Protein AF-A0A354F046-F1 (afdb_monomer_lite)

Foldseek 3Di:
DDDDPVNLVVVLVVCVVVLHWDWDADPQQATQDTHPSVCVLQVDDPVSHRPHPQVVCVVSVHDDQADPVRDGDPDDDPPDPVNVVSVVVSVVVSD

Radius of gyration: 13.71 Å; chains: 1; bounding box: 24×28×38 Å

Structure (mmCIF, N/CA/C/O backbone):
data_AF-A0A354F046-F1
#
_entry.id   AF-A0A354F046-F1
#
loop_
_atom_site.group_PDB
_atom_site.id
_atom_site.type_symbol
_atom_site.label_atom_id
_atom_site.label_alt_id
_atom_site.label_comp_id
_atom_site.label_asym_id
_atom_site.label_entity_id
_atom_site.label_seq_id
_atom_site.pdbx_PDB_ins_code
_atom_site.Cartn_x
_atom_site.Cartn_y
_atom_site.Cartn_z
_atom_site.occupancy
_atom_site.B_iso_or_equiv
_atom_site.auth_seq_id
_atom_site.auth_comp_id
_atom_site.auth_asym_id
_atom_site.auth_atom_id
_atom_site.pdbx_PDB_model_num
ATOM 1 N N . MET A 1 1 ? 5.657 3.803 -18.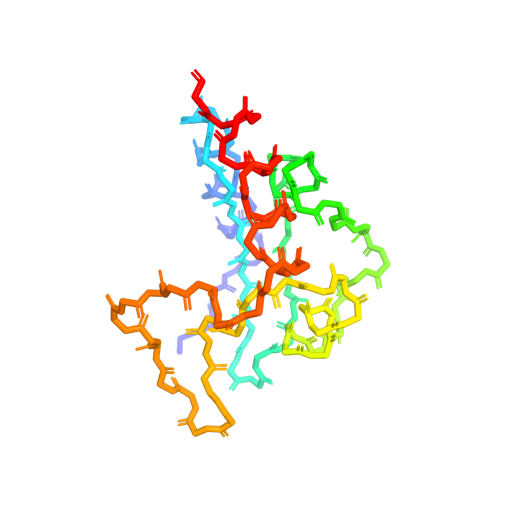538 1.00 47.19 1 MET A N 1
ATOM 2 C CA . MET A 1 1 ? 6.340 2.541 -18.186 1.00 47.19 1 MET A CA 1
ATOM 3 C C . MET A 1 1 ? 5.331 1.667 -17.450 1.00 47.19 1 MET A C 1
ATOM 5 O O . MET A 1 1 ? 4.888 2.070 -16.384 1.00 47.19 1 MET A O 1
ATOM 9 N N . LYS A 1 2 ? 4.859 0.570 -18.058 1.00 58.38 2 LYS A N 1
ATOM 10 C CA . LYS A 1 2 ? 3.955 -0.385 -17.392 1.00 58.38 2 LYS A CA 1
ATOM 11 C C . LYS A 1 2 ? 4.838 -1.377 -16.638 1.00 58.38 2 LYS A C 1
ATOM 13 O O . LYS A 1 2 ? 5.567 -2.116 -17.284 1.00 58.38 2 LYS A O 1
ATOM 18 N N . ILE A 1 3 ? 4.838 -1.316 -15.310 1.00 64.75 3 ILE A N 1
ATOM 19 C CA . ILE A 1 3 ? 5.564 -2.277 -14.469 1.00 64.75 3 ILE A CA 1
ATOM 20 C C . ILE A 1 3 ? 4.721 -3.555 -14.409 1.00 64.75 3 ILE A C 1
ATOM 22 O O . ILE A 1 3 ? 3.507 -3.468 -14.208 1.00 64.75 3 ILE A O 1
ATOM 26 N N . ASP A 1 4 ? 5.339 -4.718 -14.610 1.00 84.06 4 ASP A N 1
ATOM 27 C CA . ASP A 1 4 ? 4.640 -6.005 -14.566 1.00 84.06 4 ASP A CA 1
ATOM 28 C C . ASP A 1 4 ? 4.193 -6.321 -13.123 1.00 84.06 4 ASP A C 1
ATOM 30 O O . ASP A 1 4 ? 4.911 -6.071 -12.148 1.00 84.06 4 ASP A O 1
ATOM 34 N N . ALA A 1 5 ? 3.000 -6.897 -12.961 1.00 82.44 5 ALA A N 1
ATOM 35 C CA . ALA A 1 5 ? 2.486 -7.342 -11.668 1.00 82.44 5 ALA A CA 1
ATOM 36 C C . ALA A 1 5 ? 3.437 -8.327 -10.958 1.00 82.44 5 ALA A C 1
ATOM 38 O O . ALA A 1 5 ? 3.542 -8.313 -9.724 1.00 82.44 5 ALA A O 1
ATOM 39 N N . ASN A 1 6 ? 4.161 -9.148 -11.722 1.00 86.94 6 ASN A N 1
ATOM 40 C CA . ASN A 1 6 ? 5.155 -10.080 -11.197 1.00 86.94 6 ASN A CA 1
ATOM 41 C C . ASN A 1 6 ? 6.355 -9.351 -10.583 1.00 86.94 6 ASN A C 1
ATOM 43 O O . ASN A 1 6 ? 6.792 -9.704 -9.483 1.00 86.94 6 ASN A O 1
ATOM 47 N N . GLU A 1 7 ? 6.839 -8.294 -11.235 1.00 89.06 7 GLU A N 1
ATOM 48 C CA . GLU A 1 7 ? 7.938 -7.466 -10.729 1.00 89.06 7 GLU A CA 1
ATOM 49 C C . GLU A 1 7 ? 7.529 -6.741 -9.445 1.00 89.06 7 GLU A C 1
ATOM 51 O O . GLU A 1 7 ? 8.242 -6.798 -8.439 1.00 89.06 7 GLU A O 1
ATOM 56 N N . ILE A 1 8 ? 6.332 -6.140 -9.429 1.00 91.06 8 ILE A N 1
ATOM 57 C CA . ILE A 1 8 ? 5.781 -5.476 -8.238 1.00 91.06 8 ILE A CA 1
ATOM 58 C C . ILE A 1 8 ? 5.692 -6.465 -7.072 1.00 91.06 8 ILE A C 1
ATOM 60 O O . ILE A 1 8 ? 6.064 -6.135 -5.942 1.00 91.06 8 ILE A O 1
ATOM 64 N N . SER A 1 9 ? 5.234 -7.694 -7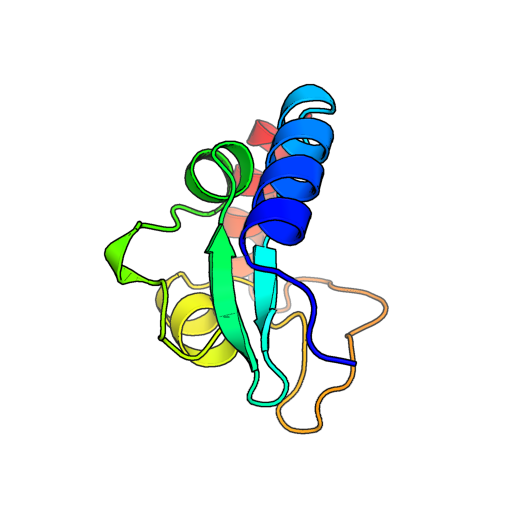.329 1.00 89.75 9 SER A N 1
ATOM 65 C CA . SER A 1 9 ? 5.160 -8.711 -6.284 1.00 89.75 9 SER A CA 1
ATOM 66 C C . SER A 1 9 ? 6.539 -9.147 -5.788 1.00 89.75 9 SER A C 1
ATOM 68 O O . SER A 1 9 ? 6.668 -9.428 -4.593 1.00 89.75 9 SER A O 1
ATOM 70 N N . ALA A 1 10 ? 7.545 -9.250 -6.657 1.00 91.31 10 ALA A N 1
ATOM 71 C CA . ALA A 1 10 ? 8.904 -9.611 -6.262 1.00 91.31 10 ALA A CA 1
ATOM 72 C C . ALA A 1 10 ? 9.518 -8.531 -5.358 1.00 91.31 10 ALA A C 1
ATOM 74 O O . ALA A 1 10 ? 10.005 -8.836 -4.265 1.00 91.31 10 ALA A O 1
ATOM 75 N N . VAL A 1 11 ? 9.386 -7.259 -5.745 1.00 91.75 11 VAL A N 1
ATOM 76 C CA . VAL A 1 11 ? 9.823 -6.113 -4.934 1.00 91.75 11 VAL A CA 1
ATOM 77 C C . VAL A 1 11 ? 9.069 -6.070 -3.602 1.00 91.75 11 VAL A C 1
ATOM 79 O O . VAL A 1 11 ? 9.684 -5.954 -2.542 1.00 91.75 11 VAL A O 1
ATOM 82 N N . GLY A 1 12 ? 7.745 -6.250 -3.617 1.00 91.88 12 GLY A N 1
ATOM 83 C CA . GLY A 1 12 ? 6.926 -6.267 -2.403 1.00 91.88 12 GLY A CA 1
ATOM 84 C C . GLY A 1 12 ? 7.347 -7.348 -1.400 1.00 91.88 12 GLY A C 1
ATOM 85 O O . GLY A 1 12 ? 7.359 -7.096 -0.187 1.00 91.88 12 GLY A O 1
ATOM 86 N N . LYS A 1 13 ? 7.750 -8.529 -1.893 1.00 91.81 13 LYS A N 1
ATOM 87 C CA . LYS A 1 13 ? 8.333 -9.608 -1.077 1.00 91.81 13 LYS A CA 1
ATOM 88 C C . LYS A 1 13 ? 9.694 -9.211 -0.503 1.00 91.81 13 LYS A C 1
ATOM 90 O O . LYS A 1 13 ? 9.890 -9.371 0.700 1.00 91.81 13 LYS A O 1
ATOM 95 N N . ALA A 1 14 ? 10.591 -8.641 -1.311 1.00 92.44 14 ALA A N 1
ATOM 96 C CA . ALA A 1 14 ? 11.906 -8.183 -0.853 1.00 92.44 14 ALA A CA 1
ATOM 97 C C . ALA A 1 14 ? 11.793 -7.133 0.270 1.00 92.44 14 ALA A C 1
ATOM 99 O O . ALA A 1 14 ? 12.432 -7.257 1.315 1.00 92.44 14 ALA A O 1
ATOM 100 N N . TYR A 1 15 ? 10.897 -6.151 0.123 1.00 90.94 15 TYR A N 1
ATOM 101 C CA . TYR A 1 15 ? 10.602 -5.183 1.187 1.00 90.94 15 TYR A CA 1
ATOM 102 C C . TYR A 1 15 ? 10.004 -5.841 2.435 1.00 90.94 15 TYR A C 1
ATOM 104 O O . TYR A 1 15 ? 10.317 -5.437 3.557 1.00 90.94 15 TYR A O 1
ATOM 112 N N . GLY A 1 16 ? 9.184 -6.879 2.254 1.00 88.62 16 GLY A N 1
ATOM 113 C CA . GLY A 1 16 ? 8.656 -7.681 3.355 1.00 88.62 16 GLY A CA 1
ATOM 114 C C . GLY A 1 16 ? 9.753 -8.370 4.172 1.00 88.62 16 GLY A C 1
ATOM 115 O O . GLY A 1 16 ? 9.693 -8.335 5.400 1.00 88.62 16 GLY A O 1
ATOM 116 N N . LEU A 1 17 ? 10.779 -8.928 3.515 1.00 89.19 17 LEU A N 1
ATOM 117 C CA . LEU A 1 17 ? 11.944 -9.531 4.182 1.00 89.19 17 LEU A CA 1
ATOM 118 C C . LEU A 1 17 ? 12.735 -8.500 4.998 1.00 89.19 17 LEU A C 1
ATOM 120 O O . LEU A 1 17 ? 13.180 -8.793 6.104 1.00 89.19 17 LEU A O 1
ATOM 124 N N . MET A 1 18 ? 12.816 -7.261 4.509 1.00 90.12 18 MET A N 1
ATOM 125 C CA . MET A 1 18 ? 13.418 -6.133 5.229 1.00 90.12 18 MET A CA 1
ATOM 126 C C . MET A 1 18 ? 12.509 -5.536 6.317 1.00 90.12 18 MET A C 1
ATOM 128 O O . MET A 1 18 ? 12.813 -4.467 6.845 1.00 90.12 18 MET A O 1
ATOM 132 N N . ARG A 1 19 ? 11.382 -6.186 6.644 1.00 88.31 19 ARG A N 1
ATOM 133 C CA . ARG A 1 19 ? 10.387 -5.713 7.622 1.00 88.31 19 ARG A CA 1
ATOM 134 C C . ARG A 1 19 ? 9.827 -4.323 7.300 1.00 88.31 19 ARG A C 1
ATOM 136 O O . ARG A 1 19 ? 9.461 -3.565 8.196 1.00 88.31 19 ARG A O 1
ATOM 143 N N . ARG A 1 20 ? 9.740 -3.976 6.013 1.00 86.56 20 ARG A N 1
ATOM 144 C CA . ARG A 1 20 ? 9.196 -2.697 5.542 1.00 86.56 20 ARG A CA 1
ATOM 145 C C . ARG A 1 20 ? 7.817 -2.888 4.929 1.00 86.56 20 ARG A C 1
ATOM 147 O O . ARG A 1 20 ? 7.567 -3.829 4.174 1.00 86.56 20 ARG A O 1
ATOM 154 N N . ALA A 1 21 ? 6.916 -1.963 5.239 1.00 88.75 21 ALA A N 1
ATOM 155 C CA . ALA A 1 21 ? 5.646 -1.866 4.538 1.00 88.75 21 ALA A CA 1
ATOM 156 C C . ALA A 1 21 ? 5.890 -1.420 3.092 1.00 88.75 21 ALA A C 1
ATOM 158 O O . ALA A 1 21 ? 6.663 -0.494 2.847 1.00 88.75 21 ALA A O 1
ATOM 159 N N . PHE A 1 22 ? 5.225 -2.084 2.152 1.00 92.12 22 PHE A N 1
ATOM 160 C CA . PHE A 1 22 ? 5.286 -1.760 0.734 1.00 92.12 22 PHE A CA 1
ATOM 161 C C . PHE A 1 22 ? 3.877 -1.757 0.155 1.00 92.12 22 PHE A C 1
ATOM 163 O O . PHE A 1 22 ? 3.118 -2.719 0.326 1.00 92.12 22 PHE A O 1
ATOM 170 N N . ILE A 1 23 ? 3.551 -0.657 -0.512 1.00 91.44 23 ILE A N 1
ATOM 171 C CA . ILE A 1 23 ? 2.284 -0.429 -1.191 1.00 91.44 23 ILE A CA 1
ATOM 172 C C . ILE A 1 23 ? 2.642 0.151 -2.552 1.00 91.44 23 ILE A C 1
ATOM 174 O O . ILE A 1 23 ? 3.340 1.162 -2.619 1.00 91.44 23 ILE A O 1
ATOM 178 N N . ALA A 1 24 ? 2.193 -0.504 -3.616 1.00 91.56 24 ALA A N 1
ATOM 179 C CA . ALA A 1 24 ? 2.310 0.026 -4.965 1.00 91.56 24 ALA A CA 1
ATOM 180 C C . ALA A 1 24 ? 0.960 0.598 -5.392 1.00 91.56 24 ALA A C 1
ATOM 182 O O . ALA A 1 24 ? -0.087 -0.002 -5.122 1.00 91.56 24 ALA A O 1
ATOM 183 N N . VAL A 1 25 ? 1.011 1.739 -6.070 1.00 90.44 25 VAL A N 1
ATOM 184 C CA . VAL A 1 25 ? -0.149 2.420 -6.642 1.00 90.44 25 VAL A CA 1
ATOM 185 C C . VAL A 1 25 ? 0.052 2.634 -8.135 1.00 90.44 25 VAL A C 1
ATOM 187 O O . VAL A 1 25 ? 1.191 2.704 -8.600 1.00 90.44 25 VAL A O 1
ATOM 190 N N . ASP A 1 26 ? -1.044 2.717 -8.878 1.00 89.31 26 ASP A N 1
ATOM 191 C CA . ASP A 1 26 ? -1.018 3.132 -10.278 1.00 89.31 26 ASP A CA 1
ATOM 192 C C . ASP A 1 26 ? -0.952 4.666 -10.428 1.00 89.31 26 ASP A C 1
ATOM 194 O O . ASP A 1 26 ? -0.844 5.416 -9.454 1.00 89.31 26 ASP A O 1
ATOM 198 N N . SER A 1 27 ? -1.011 5.145 -11.673 1.00 86.19 27 SER A N 1
ATOM 199 C CA . SER A 1 27 ? -1.006 6.576 -12.002 1.00 86.19 27 SER A CA 1
ATOM 200 C C . SER A 1 27 ? -2.219 7.345 -11.475 1.00 86.19 27 SER A C 1
ATOM 202 O O . SER A 1 27 ? -2.173 8.569 -11.409 1.00 86.19 27 SER A O 1
ATOM 204 N N . SER A 1 28 ? -3.296 6.646 -11.122 1.00 87.38 28 SER A N 1
ATOM 205 C CA . SER A 1 28 ? -4.521 7.210 -10.555 1.00 87.38 28 SER A CA 1
ATOM 206 C C . SER A 1 28 ? -4.545 7.111 -9.027 1.00 87.38 28 SER A C 1
ATOM 208 O O . SER A 1 28 ? -5.572 7.390 -8.414 1.00 87.38 28 SER A O 1
ATOM 210 N N . TYR A 1 29 ? -3.418 6.745 -8.402 1.00 87.56 29 TYR A N 1
ATOM 211 C CA . TYR A 1 29 ? -3.285 6.509 -6.963 1.00 87.56 29 TYR A CA 1
ATOM 212 C C . TYR A 1 29 ? -4.154 5.358 -6.434 1.00 87.56 29 TYR A C 1
ATOM 214 O O . TYR A 1 29 ? -4.375 5.259 -5.224 1.00 87.56 29 TYR A O 1
ATOM 222 N N . CYS A 1 30 ? -4.611 4.454 -7.301 1.00 90.62 30 CYS A N 1
ATOM 223 C CA . CYS A 1 30 ? -5.315 3.249 -6.886 1.00 90.62 30 CYS A CA 1
ATOM 224 C C . CYS A 1 30 ? -4.315 2.170 -6.474 1.00 90.62 30 CYS A C 1
ATOM 226 O O . CYS A 1 30 ? -3.258 1.991 -7.082 1.00 90.62 30 CYS A O 1
ATOM 228 N N . ILE A 1 31 ? -4.636 1.440 -5.409 1.00 92.06 31 ILE A N 1
ATOM 229 C CA . ILE A 1 31 ? -3.760 0.412 -4.853 1.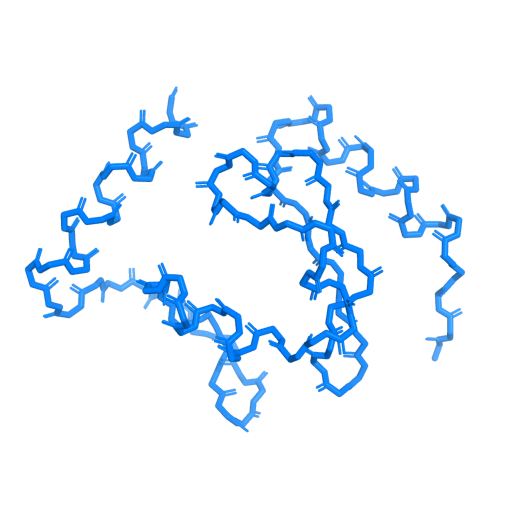00 92.06 31 ILE A CA 1
ATOM 230 C C . ILE A 1 31 ? -3.703 -0.783 -5.803 1.00 92.06 31 ILE A C 1
ATOM 232 O O . ILE A 1 31 ? -4.716 -1.432 -6.039 1.00 92.06 31 ILE A O 1
ATOM 236 N N . VAL A 1 32 ? -2.512 -1.152 -6.268 1.00 93.31 32 VAL A N 1
ATOM 237 C CA . VAL A 1 32 ? -2.318 -2.344 -7.116 1.00 93.31 32 VAL A CA 1
ATOM 238 C C . VAL A 1 32 ? -1.657 -3.500 -6.366 1.00 93.31 32 VAL A C 1
ATOM 240 O O . VAL A 1 32 ? -1.856 -4.663 -6.708 1.00 93.31 32 VAL A O 1
ATOM 243 N N . HIS A 1 33 ? -0.894 -3.214 -5.306 1.00 93.44 33 HIS A N 1
ATOM 244 C CA . HIS A 1 33 ? -0.255 -4.247 -4.493 1.00 93.44 33 HIS A CA 1
ATOM 245 C C . HIS A 1 33 ? -0.039 -3.797 -3.049 1.00 93.44 33 HIS A C 1
ATOM 247 O O . HIS A 1 33 ? 0.330 -2.654 -2.789 1.00 93.44 33 HIS A O 1
ATOM 253 N N . ILE A 1 34 ? -0.197 -4.734 -2.111 1.00 93.56 34 ILE A N 1
ATOM 254 C CA . ILE A 1 34 ? 0.062 -4.534 -0.682 1.00 93.56 34 ILE A CA 1
ATOM 255 C C . ILE A 1 34 ? 0.821 -5.747 -0.144 1.00 93.56 34 ILE A C 1
ATOM 257 O O . ILE A 1 34 ? 0.315 -6.876 -0.197 1.00 93.56 34 ILE A O 1
ATOM 261 N N . ASN A 1 35 ? 1.995 -5.518 0.447 1.00 94.31 35 ASN A N 1
ATOM 262 C CA . ASN A 1 35 ? 2.757 -6.592 1.077 1.00 94.31 35 ASN A CA 1
ATOM 263 C C . ASN A 1 35 ? 2.221 -6.964 2.476 1.00 94.31 35 ASN A C 1
ATOM 265 O O . ASN A 1 35 ? 1.426 -6.250 3.090 1.00 94.31 35 ASN A O 1
A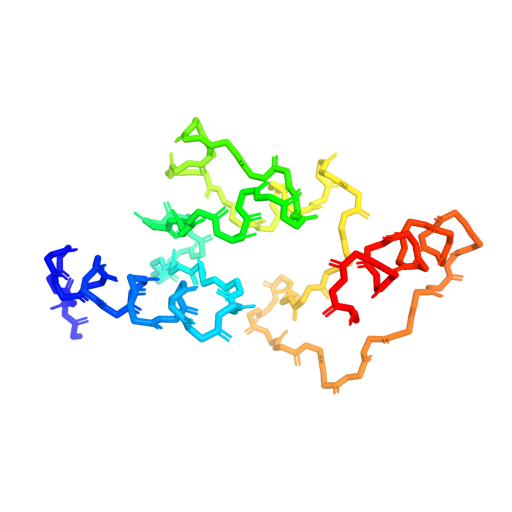TOM 269 N N . LEU A 1 36 ? 2.663 -8.106 3.011 1.00 90.88 36 LEU A N 1
ATOM 270 C CA . LEU A 1 36 ? 2.191 -8.615 4.308 1.00 90.88 36 LEU A CA 1
ATOM 271 C C . LEU A 1 36 ? 2.477 -7.647 5.470 1.00 90.88 36 LEU A C 1
ATOM 273 O O . LEU A 1 36 ? 1.656 -7.506 6.376 1.00 90.88 36 LEU A O 1
ATOM 277 N N . TYR A 1 37 ? 3.606 -6.941 5.425 1.00 90.25 37 TYR A N 1
ATOM 278 C CA . TYR A 1 37 ? 3.987 -5.987 6.465 1.00 90.25 37 TYR A CA 1
ATOM 279 C C . TYR A 1 37 ? 3.071 -4.755 6.494 1.00 90.25 37 TYR A C 1
ATOM 281 O O . TYR A 1 37 ? 2.652 -4.335 7.570 1.00 90.25 37 TYR A O 1
ATOM 289 N N . ALA A 1 38 ? 2.679 -4.224 5.332 1.00 89.12 38 ALA A N 1
ATOM 290 C CA . ALA A 1 38 ? 1.708 -3.135 5.237 1.00 89.12 38 ALA A CA 1
ATOM 291 C C . ALA A 1 38 ? 0.337 -3.539 5.807 1.00 89.12 38 ALA A C 1
ATOM 293 O O . ALA A 1 38 ? -0.273 -2.765 6.545 1.00 89.12 38 ALA A O 1
ATOM 294 N N . LYS A 1 39 ? -0.110 -4.779 5.559 1.00 90.62 39 LYS A N 1
ATOM 295 C CA . LYS A 1 39 ? -1.335 -5.325 6.175 1.00 90.62 39 LYS A CA 1
ATOM 296 C C . LYS A 1 39 ? -1.233 -5.367 7.699 1.00 90.62 39 LYS A C 1
ATOM 298 O O . LYS A 1 39 ? -2.161 -4.958 8.386 1.00 90.62 39 LYS A O 1
ATOM 303 N N . LYS A 1 40 ? -0.090 -5.810 8.230 1.00 87.88 40 LYS A N 1
ATOM 304 C CA . LYS A 1 40 ? 0.142 -5.933 9.677 1.00 87.88 40 LYS A CA 1
ATOM 305 C C . LYS A 1 40 ? 0.239 -4.578 10.387 1.00 87.88 40 LYS A C 1
ATOM 307 O O . LYS A 1 40 ? -0.345 -4.414 11.455 1.00 87.88 40 LYS A O 1
ATOM 312 N N . ILE A 1 41 ? 0.980 -3.625 9.820 1.00 85.88 41 ILE A N 1
ATOM 313 C CA . ILE A 1 41 ? 1.238 -2.322 10.456 1.00 85.88 41 ILE A CA 1
ATOM 314 C C . ILE A 1 41 ? 0.009 -1.419 10.356 1.00 85.88 41 ILE A C 1
ATOM 316 O O . ILE A 1 41 ? -0.414 -0.840 11.356 1.00 85.88 41 ILE A O 1
ATOM 320 N N . PHE A 1 42 ? -0.557 -1.303 9.156 1.00 85.19 42 PHE A N 1
ATOM 321 C CA . PHE A 1 42 ? -1.577 -0.303 8.849 1.00 85.19 42 PHE A CA 1
ATOM 322 C C . PHE A 1 42 ? -2.992 -0.884 8.763 1.00 85.19 42 PHE A C 1
ATOM 324 O O . PHE A 1 42 ? -3.947 -0.132 8.611 1.00 85.19 42 PHE A O 1
ATOM 331 N N . GLY A 1 43 ? -3.156 -2.207 8.854 1.00 87.69 43 GLY A N 1
ATOM 332 C CA . GLY A 1 43 ? -4.472 -2.844 8.786 1.00 87.69 43 GLY A CA 1
ATOM 333 C C . GLY A 1 43 ? -5.074 -2.874 7.379 1.00 87.69 43 GLY A C 1
ATOM 334 O O . GLY A 1 43 ? -6.298 -2.939 7.240 1.00 87.69 43 GLY A O 1
ATOM 335 N N . PHE A 1 44 ? -4.248 -2.797 6.330 1.00 89.75 44 PHE A N 1
ATOM 336 C CA . PHE A 1 44 ? -4.713 -3.007 4.958 1.00 89.75 44 PHE A CA 1
ATOM 337 C C . PHE A 1 44 ? -5.255 -4.422 4.762 1.00 89.75 44 PHE A C 1
ATOM 339 O O . PHE A 1 44 ? -4.700 -5.404 5.263 1.00 89.75 44 PHE A O 1
ATOM 346 N N . LYS A 1 45 ? -6.328 -4.528 3.985 1.00 91.00 45 LYS A N 1
ATOM 347 C CA . LYS A 1 45 ? -6.963 -5.783 3.591 1.00 91.00 45 LYS A CA 1
ATOM 348 C C . LYS A 1 45 ? -6.750 -6.023 2.101 1.00 91.00 45 LYS A C 1
ATOM 350 O O . LYS A 1 45 ? -6.401 -5.126 1.345 1.00 91.00 45 LYS A O 1
ATOM 355 N N . LYS A 1 46 ? -6.952 -7.268 1.662 1.00 88.75 46 LYS A N 1
ATOM 356 C CA . LYS A 1 46 ? -6.871 -7.608 0.231 1.00 88.75 46 LYS A CA 1
ATOM 357 C C . LYS A 1 46 ? -7.988 -6.928 -0.579 1.00 88.75 46 LYS A C 1
ATOM 359 O O . LYS A 1 46 ? -7.768 -6.634 -1.742 1.00 88.75 46 LYS A O 1
ATOM 364 N N . SER A 1 47 ? -9.129 -6.650 0.059 1.00 92.38 47 SER A N 1
ATOM 365 C CA . SER A 1 47 ? -10.255 -5.884 -0.497 1.00 92.38 47 SER A CA 1
ATOM 366 C C . SER A 1 47 ? -9.913 -4.435 -0.838 1.00 92.38 47 SER A C 1
ATOM 368 O O . SER A 1 47 ? -10.627 -3.825 -1.619 1.00 92.38 47 SER A O 1
ATOM 370 N N . ASP A 1 48 ? -8.839 -3.895 -0.259 1.00 92.38 48 ASP A N 1
ATOM 371 C CA . ASP A 1 48 ? -8.441 -2.501 -0.464 1.00 92.38 48 ASP A CA 1
ATOM 372 C C . ASP A 1 48 ? -7.691 -2.333 -1.809 1.00 92.38 48 ASP A C 1
ATOM 374 O O . ASP A 1 48 ? -7.452 -1.219 -2.263 1.00 92.38 48 ASP A O 1
ATOM 378 N N . ILE A 1 49 ? -7.307 -3.436 -2.472 1.00 92.38 49 ILE A N 1
ATOM 379 C CA . ILE A 1 49 ? -6.696 -3.417 -3.811 1.00 92.38 49 ILE A CA 1
ATOM 380 C C . ILE A 1 49 ? -7.750 -2.979 -4.837 1.00 92.38 49 ILE A C 1
ATOM 382 O O . ILE A 1 49 ? -8.855 -3.512 -4.862 1.00 92.38 49 ILE A O 1
ATOM 386 N N . GLY A 1 50 ? -7.389 -2.028 -5.696 1.00 91.50 50 GLY A N 1
ATOM 387 C CA . GLY A 1 50 ? -8.268 -1.381 -6.671 1.00 91.50 50 GLY A CA 1
ATOM 388 C C . GLY A 1 50 ? -8.949 -0.116 -6.144 1.00 91.50 50 GLY A C 1
ATOM 389 O O . GLY A 1 50 ? -9.493 0.644 -6.938 1.00 91.50 50 GLY A O 1
ATOM 390 N N . GLN A 1 51 ? -8.894 0.145 -4.835 1.00 92.94 51 GLN A N 1
ATOM 391 C CA . GLN A 1 51 ? -9.422 1.374 -4.242 1.00 92.94 51 GLN A CA 1
ATOM 392 C C . GLN A 1 51 ? -8.374 2.493 -4.247 1.00 92.94 51 GLN A C 1
ATOM 394 O O . GLN A 1 51 ? -7.167 2.235 -4.279 1.00 92.94 51 GLN A O 1
ATOM 399 N N . SER A 1 52 ? -8.839 3.744 -4.177 1.00 90.19 52 SER A N 1
ATOM 400 C CA . SER A 1 52 ? -7.971 4.915 -4.028 1.00 90.19 52 SER A CA 1
ATOM 401 C C . SER A 1 52 ? -7.190 4.837 -2.719 1.00 90.19 52 SER A C 1
ATOM 403 O O . SER A 1 52 ? -7.778 4.706 -1.642 1.00 90.19 52 SER A O 1
ATOM 405 N N . LEU A 1 53 ? -5.863 4.967 -2.798 1.00 88.69 53 LEU A N 1
ATOM 406 C CA . LEU A 1 53 ? -5.000 4.970 -1.622 1.00 88.69 53 LEU A CA 1
ATOM 407 C C . LEU A 1 53 ? -5.444 6.041 -0.627 1.00 88.69 53 LEU A C 1
ATOM 409 O O . LEU A 1 53 ? -5.505 5.747 0.559 1.00 88.69 53 LEU A O 1
ATOM 413 N N . ILE A 1 54 ? -5.762 7.248 -1.110 1.00 84.19 54 ILE A N 1
ATOM 414 C CA . ILE A 1 54 ? -6.133 8.406 -0.284 1.00 84.19 54 ILE A CA 1
ATOM 415 C C . ILE A 1 54 ? -7.368 8.076 0.557 1.00 84.19 54 ILE A C 1
ATOM 417 O O . ILE A 1 54 ? -7.329 8.219 1.778 1.00 84.19 54 ILE A O 1
ATOM 421 N N . GLN A 1 55 ? -8.413 7.540 -0.078 1.00 85.75 55 GLN A N 1
ATOM 422 C CA . GLN A 1 55 ? -9.650 7.161 0.601 1.00 85.75 55 GLN A CA 1
ATOM 423 C C . GLN A 1 55 ? -9.403 6.085 1.665 1.00 85.75 55 GLN A C 1
ATOM 425 O O . GLN A 1 55 ? -9.779 6.254 2.823 1.00 85.75 55 GLN A O 1
ATOM 430 N N . VAL A 1 56 ? -8.706 5.002 1.303 1.00 87.94 56 VAL A N 1
ATOM 431 C CA . VAL A 1 56 ? -8.397 3.913 2.243 1.00 87.94 56 VAL A CA 1
ATOM 432 C C . VAL A 1 56 ? -7.558 4.423 3.422 1.00 87.94 56 VAL A C 1
ATOM 434 O O . VAL A 1 56 ? -7.709 3.968 4.558 1.00 87.94 56 VAL A O 1
ATOM 437 N N . TRP A 1 57 ? -6.661 5.376 3.168 1.00 84.94 57 TRP A N 1
ATOM 438 C CA . TRP A 1 57 ? -5.832 5.999 4.194 1.00 84.94 57 TRP A CA 1
ATOM 439 C C . TRP A 1 57 ? -6.674 6.813 5.183 1.00 84.94 57 TRP A C 1
ATOM 441 O O . TRP A 1 57 ? -6.498 6.678 6.397 1.00 84.94 57 TRP A O 1
ATOM 451 N N . GLU A 1 58 ? -7.607 7.620 4.679 1.00 82.19 58 GLU A N 1
ATOM 452 C CA . GLU A 1 58 ? -8.528 8.421 5.489 1.00 82.19 58 GLU A CA 1
ATOM 453 C C . GLU A 1 58 ? -9.476 7.556 6.320 1.00 82.19 58 GLU A C 1
ATOM 455 O O . GLU A 1 58 ? -9.601 7.785 7.526 1.00 82.19 58 GLU A O 1
ATOM 460 N N . GLU A 1 59 ? -10.072 6.522 5.720 1.00 84.88 59 GLU A N 1
ATOM 461 C CA . GLU A 1 59 ? -10.966 5.573 6.398 1.00 84.88 59 GLU A CA 1
ATOM 462 C C . GLU A 1 59 ? -10.273 4.868 7.567 1.00 84.88 59 GLU A C 1
ATOM 464 O O . GLU A 1 59 ? -10.852 4.678 8.639 1.00 84.88 59 GLU A O 1
ATOM 469 N N . LYS A 1 60 ? -8.993 4.517 7.400 1.00 81.12 60 LYS A N 1
ATOM 470 C CA . LYS A 1 60 ? -8.183 3.916 8.469 1.00 81.12 60 LYS A CA 1
ATOM 471 C C . LYS A 1 60 ? -7.666 4.945 9.482 1.00 81.12 60 LYS A C 1
ATOM 473 O O . LYS A 1 60 ? -6.946 4.576 10.412 1.00 81.12 60 LYS A O 1
ATOM 478 N N . GLY A 1 61 ? -8.006 6.227 9.327 1.00 76.62 61 GLY A N 1
ATOM 479 C CA . GLY A 1 61 ? -7.542 7.320 10.182 1.00 76.62 61 GLY A CA 1
ATOM 480 C C . GLY A 1 61 ? -6.032 7.547 10.098 1.00 76.62 61 GLY A C 1
ATOM 481 O O . GLY A 1 61 ? -5.433 8.114 11.021 1.00 76.62 61 GLY A O 1
ATOM 482 N N . LEU A 1 62 ? -5.408 7.070 9.021 1.00 77.06 62 LEU A N 1
ATOM 483 C CA . LEU A 1 62 ? -3.982 7.175 8.795 1.00 77.06 62 LEU A CA 1
ATOM 484 C C . LEU A 1 62 ? -3.632 8.584 8.292 1.00 77.06 62 LEU A C 1
ATOM 486 O O . LEU A 1 62 ? -4.462 9.319 7.752 1.00 77.06 62 LEU A O 1
ATOM 490 N N . PRO A 1 63 ? -2.389 9.020 8.511 1.00 68.56 63 PRO A N 1
ATOM 491 C CA . PRO A 1 63 ? -1.984 10.372 8.167 1.00 68.56 63 PRO A CA 1
ATOM 492 C C . PRO A 1 63 ? -1.750 10.573 6.674 1.00 68.56 63 PRO A C 1
ATOM 494 O O . PRO A 1 63 ? -0.969 9.826 6.098 1.00 68.56 63 PRO A O 1
ATOM 497 N N . VAL A 1 64 ? -2.354 11.601 6.073 1.00 67.38 64 VAL A N 1
ATOM 498 C CA . VAL A 1 64 ? -2.212 11.910 4.640 1.00 67.38 64 VAL A CA 1
ATOM 499 C C . VAL A 1 64 ? -0.730 11.995 4.253 1.00 67.38 64 VAL A C 1
ATOM 501 O O . VAL A 1 64 ? -0.008 12.890 4.695 1.00 67.38 64 VAL A O 1
ATOM 504 N N . LEU A 1 65 ? -0.268 11.019 3.465 1.00 67.88 65 LEU A N 1
ATOM 505 C CA . LEU A 1 65 ? 1.105 10.969 2.951 1.00 67.88 65 LEU A CA 1
ATOM 506 C C . LEU A 1 65 ? 1.251 11.751 1.646 1.00 67.88 65 LEU A C 1
ATOM 508 O O . LEU A 1 65 ? 2.326 12.286 1.377 1.00 67.88 65 LEU A O 1
ATOM 512 N N . ILE A 1 66 ? 0.178 11.795 0.858 1.00 65.75 66 ILE A N 1
ATOM 513 C CA . ILE A 1 66 ? 0.098 12.386 -0.474 1.00 65.75 66 ILE A CA 1
ATOM 514 C C . ILE A 1 66 ? -1.134 13.288 -0.471 1.00 65.75 66 ILE A C 1
ATOM 516 O O . ILE A 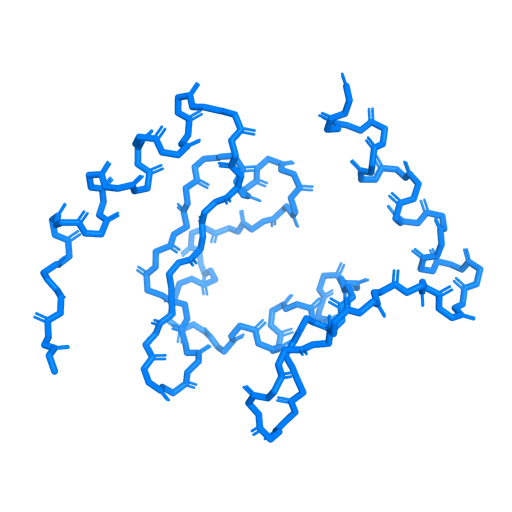1 66 ? -2.216 12.813 -0.133 1.00 65.75 66 ILE A O 1
ATOM 520 N N . ASP A 1 67 ? -0.968 14.573 -0.775 1.00 63.59 67 ASP A N 1
ATOM 521 C CA . ASP A 1 67 ? -2.104 15.489 -0.903 1.00 63.59 67 ASP A CA 1
ATOM 522 C C . ASP A 1 67 ? -2.912 15.220 -2.188 1.00 63.59 67 ASP A C 1
ATOM 524 O O . ASP A 1 67 ? -2.488 14.479 -3.075 1.00 63.59 67 ASP A O 1
ATOM 528 N N . ASN A 1 68 ? -4.079 15.856 -2.322 1.00 62.31 68 ASN A N 1
ATOM 529 C CA . ASN A 1 68 ? -4.920 15.736 -3.524 1.00 62.31 68 ASN A CA 1
ATOM 530 C C . ASN A 1 68 ? -4.239 16.272 -4.802 1.00 62.31 68 ASN A C 1
ATOM 532 O O . ASN A 1 68 ? -4.752 16.067 -5.898 1.00 62.31 68 ASN A O 1
ATOM 536 N N . ALA A 1 69 ? -3.096 16.953 -4.673 1.00 61.12 69 ALA A N 1
ATOM 537 C CA . ALA A 1 69 ? -2.260 17.412 -5.777 1.00 61.12 69 ALA A CA 1
ATOM 538 C C . ALA A 1 69 ? -1.105 16.437 -6.092 1.00 61.12 69 ALA A C 1
ATOM 540 O O . ALA A 1 69 ? -0.235 16.754 -6.906 1.00 61.12 69 ALA A O 1
ATOM 541 N N . GLY A 1 70 ? -1.069 15.263 -5.452 1.00 61.53 70 GLY A N 1
ATOM 542 C CA . GLY A 1 70 ? -0.072 14.227 -5.695 1.00 61.53 70 GLY A CA 1
ATOM 543 C C . GLY A 1 70 ? 1.284 14.466 -5.028 1.00 61.53 70 GLY A C 1
ATOM 544 O O . GLY A 1 70 ? 2.235 13.726 -5.294 1.00 61.53 70 GLY A O 1
ATOM 545 N N . LYS A 1 71 ? 1.416 15.482 -4.165 1.00 65.81 71 LYS A N 1
ATOM 546 C CA . LYS A 1 71 ? 2.678 15.823 -3.499 1.00 65.81 71 LYS A CA 1
ATOM 547 C C . LYS A 1 71 ? 2.822 15.080 -2.180 1.00 65.81 71 LYS A C 1
ATOM 549 O O . LYS A 1 71 ? 1.933 15.071 -1.333 1.00 65.81 71 LYS A O 1
ATOM 554 N N . MET A 1 72 ? 4.003 14.499 -1.979 1.00 63.12 72 MET A N 1
ATOM 555 C CA . MET A 1 72 ? 4.353 13.821 -0.735 1.00 63.12 72 MET A CA 1
ATOM 556 C C . MET A 1 72 ? 4.669 14.842 0.370 1.00 63.12 72 MET A C 1
ATOM 558 O O . MET A 1 72 ? 5.539 15.705 0.209 1.00 63.12 72 MET A O 1
ATOM 562 N N . HIS A 1 73 ? 4.011 14.732 1.525 1.00 63.84 73 HIS A N 1
ATOM 563 C CA . HIS A 1 73 ? 4.314 15.585 2.674 1.00 63.84 73 HIS A CA 1
ATOM 564 C C . HIS A 1 73 ? 5.684 15.216 3.276 1.00 63.84 73 HIS A C 1
ATOM 566 O O . HIS A 1 73 ? 5.847 14.170 3.899 1.00 63.84 73 HIS A O 1
ATOM 572 N N . LYS A 1 74 ? 6.684 16.103 3.134 1.00 51.22 74 LYS A N 1
ATOM 573 C CA . LYS A 1 74 ? 8.083 15.863 3.567 1.00 51.22 74 LYS A CA 1
ATOM 574 C C . LYS A 1 74 ? 8.279 15.685 5.082 1.00 51.22 74 LYS A C 1
ATOM 576 O O . LYS A 1 74 ? 9.312 15.168 5.500 1.00 51.22 74 LYS A O 1
ATOM 581 N N . LYS A 1 75 ? 7.340 16.132 5.920 1.00 51.75 75 LYS A N 1
ATOM 582 C CA . LYS A 1 75 ? 7.388 15.978 7.383 1.00 51.75 75 LYS A CA 1
ATOM 583 C C . LYS A 1 75 ? 5.976 15.779 7.913 1.00 51.75 75 LYS A C 1
ATOM 585 O O . LYS A 1 75 ? 5.185 16.717 7.915 1.00 51.75 75 LYS A O 1
ATOM 590 N N . PHE A 1 76 ? 5.676 14.574 8.390 1.00 54.03 76 PHE A N 1
ATOM 591 C CA . PHE A 1 76 ? 4.407 14.312 9.053 1.00 54.03 76 PHE A CA 1
ATOM 592 C C . PHE A 1 76 ? 4.533 14.521 10.568 1.00 54.03 76 PHE A C 1
ATOM 594 O O . PHE A 1 76 ? 5.278 13.814 11.247 1.00 54.03 76 PHE A O 1
ATOM 601 N N . ARG A 1 77 ? 3.780 15.487 11.105 1.00 52.75 77 ARG A N 1
ATOM 602 C CA . ARG A 1 77 ? 3.458 15.570 12.534 1.00 52.75 77 ARG A CA 1
ATOM 603 C C . ARG A 1 77 ? 1.940 15.460 12.672 1.00 52.75 77 ARG A C 1
ATOM 605 O O . ARG A 1 77 ? 1.237 16.291 12.098 1.00 52.75 77 ARG A O 1
ATOM 612 N N . PRO A 1 78 ? 1.412 14.470 13.407 1.00 51.06 78 PRO A N 1
ATOM 613 C CA . PRO A 1 78 ? -0.024 14.367 13.601 1.00 51.06 78 PRO A CA 1
ATOM 614 C C . PRO A 1 78 ? -0.538 15.601 14.348 1.00 51.06 78 PRO A C 1
ATOM 616 O O . PRO A 1 78 ? -0.084 15.894 15.453 1.00 51.06 78 PRO A O 1
ATOM 619 N N . GLN A 1 79 ? -1.460 16.338 13.723 1.00 49.88 79 GLN A N 1
ATOM 620 C CA . GLN A 1 79 ? -1.955 17.620 14.241 1.00 49.88 79 GLN A CA 1
ATOM 621 C C . GLN A 1 79 ? -3.015 17.469 15.344 1.00 49.88 79 GLN A C 1
ATOM 623 O O . GLN A 1 79 ? -3.216 18.399 16.115 1.00 49.88 79 GLN A O 1
ATOM 628 N N . SER A 1 80 ? -3.654 16.300 15.474 1.00 55.59 80 SER A N 1
ATOM 629 C CA . SER A 1 80 ? -4.641 16.038 16.529 1.00 55.59 80 SER A CA 1
ATOM 630 C C . SER A 1 80 ? -4.147 15.010 17.542 1.00 55.59 80 SER A C 1
ATOM 632 O O . SER A 1 80 ? -3.462 14.046 17.193 1.00 55.59 80 SER A O 1
ATOM 634 N N . SER A 1 81 ? -4.541 15.175 18.805 1.00 56.69 81 SER A N 1
ATOM 635 C CA . SER A 1 81 ? -4.187 14.274 19.911 1.00 56.69 81 SER A CA 1
ATOM 636 C C . SER A 1 81 ? -4.626 12.821 19.663 1.00 56.69 81 SER A C 1
ATOM 638 O O . SER A 1 81 ? -3.903 11.883 20.007 1.00 56.69 81 SER A O 1
ATOM 640 N N . PHE A 1 82 ? -5.763 12.612 18.989 1.00 53.62 82 PHE A N 1
ATOM 641 C CA . PHE A 1 82 ? -6.229 11.289 18.562 1.00 53.62 82 PHE A CA 1
ATOM 642 C C . PHE A 1 82 ? -5.302 10.661 17.510 1.00 53.62 82 PHE A C 1
ATOM 644 O O . PHE A 1 82 ? -4.846 9.528 17.687 1.00 53.62 82 PHE A O 1
ATOM 651 N N . ARG A 1 83 ? -4.942 11.412 16.457 1.00 58.44 83 ARG A N 1
ATOM 652 C CA . ARG A 1 83 ? -4.005 10.941 15.423 1.00 58.44 83 ARG A CA 1
ATOM 653 C C . ARG A 1 83 ? -2.588 10.768 15.979 1.00 58.44 83 ARG A C 1
ATOM 655 O O . ARG A 1 83 ? -1.885 9.862 15.550 1.00 58.44 83 ARG A O 1
ATOM 662 N N . GLN A 1 84 ? -2.186 11.546 16.988 1.00 62.56 84 GLN A N 1
ATOM 663 C CA . GLN A 1 84 ? -0.927 11.352 17.719 1.00 62.56 84 GLN A CA 1
ATOM 664 C C . GLN A 1 84 ? -0.924 10.056 18.534 1.00 62.56 84 GLN A C 1
ATOM 666 O O . GLN A 1 84 ? 0.085 9.356 18.547 1.00 62.56 84 GLN A O 1
ATOM 671 N N . ARG A 1 85 ? -2.036 9.697 19.192 1.00 61.31 85 ARG A N 1
ATOM 672 C CA . ARG A 1 85 ? -2.163 8.414 19.907 1.00 61.31 85 ARG A CA 1
ATOM 673 C C . ARG A 1 85 ? -2.141 7.224 18.950 1.00 61.31 85 ARG A C 1
ATOM 675 O O . ARG A 1 85 ? -1.446 6.252 19.231 1.00 61.31 85 ARG A O 1
ATOM 682 N N . GLN A 1 86 ? -2.856 7.304 17.827 1.00 63.50 86 GLN A N 1
ATOM 683 C CA . GLN A 1 86 ? -2.802 6.282 16.773 1.00 63.50 86 GLN A CA 1
ATOM 684 C C . GLN A 1 86 ? -1.382 6.156 16.208 1.00 63.50 86 GLN A C 1
ATOM 686 O O . GLN A 1 86 ? -0.853 5.052 16.119 1.00 63.50 86 GLN A O 1
ATOM 691 N N . TRP A 1 87 ? -0.714 7.282 15.944 1.00 64.62 87 TRP A N 1
ATOM 692 C CA . TRP A 1 87 ? 0.673 7.291 15.488 1.00 64.62 87 TRP A CA 1
ATOM 693 C C . TRP A 1 87 ? 1.627 6.675 16.511 1.00 64.62 87 TRP A C 1
ATOM 695 O O . TRP A 1 87 ? 2.383 5.787 16.148 1.00 64.62 87 TRP A O 1
ATOM 705 N N . LYS A 1 88 ? 1.536 7.037 17.799 1.00 65.25 88 LYS A N 1
ATOM 706 C CA . LYS A 1 88 ? 2.323 6.397 18.869 1.00 65.25 88 LYS A CA 1
ATOM 707 C C . LYS A 1 88 ? 2.119 4.880 18.903 1.00 65.25 88 LYS A C 1
ATOM 709 O O . LYS A 1 88 ? 3.095 4.150 19.034 1.00 65.25 88 LYS A O 1
ATOM 714 N N . LYS A 1 89 ? 0.879 4.398 18.744 1.00 67.75 89 LYS A N 1
ATOM 715 C CA . LYS A 1 89 ? 0.578 2.955 18.679 1.00 67.75 89 LYS A CA 1
ATOM 716 C C . LYS A 1 89 ? 1.201 2.284 17.455 1.00 67.75 89 LYS A C 1
ATOM 718 O O . LYS A 1 89 ? 1.691 1.167 17.568 1.00 67.75 89 LYS A O 1
ATOM 723 N N . ILE A 1 90 ? 1.178 2.948 16.301 1.00 64.19 90 ILE A N 1
ATOM 724 C CA . ILE A 1 90 ? 1.787 2.441 15.067 1.00 64.19 90 ILE A CA 1
ATOM 725 C C . ILE A 1 90 ? 3.316 2.443 15.195 1.00 64.19 90 ILE A C 1
ATOM 727 O O . ILE A 1 90 ? 3.933 1.415 14.954 1.00 64.19 90 ILE A O 1
ATOM 731 N N . SER A 1 91 ? 3.932 3.539 15.646 1.00 61.47 91 SER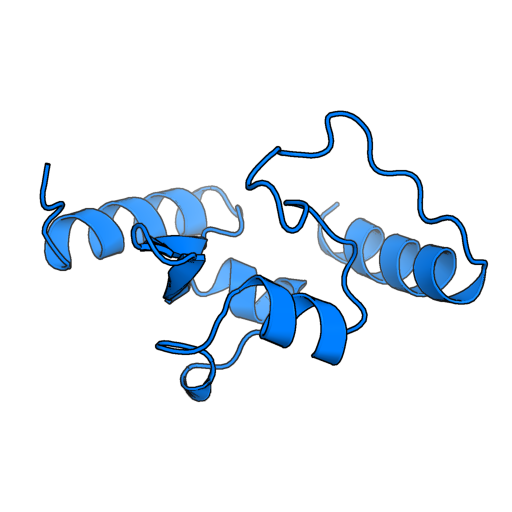 A N 1
ATOM 732 C CA . SER A 1 91 ? 5.384 3.645 15.842 1.00 61.47 91 SER A CA 1
ATOM 733 C C . SER A 1 91 ? 5.915 2.613 16.841 1.00 61.47 91 SER A C 1
ATOM 735 O O . SER A 1 91 ? 6.950 2.009 16.586 1.00 61.47 91 SER A O 1
ATOM 737 N N . ALA A 1 92 ? 5.182 2.342 17.926 1.00 61.09 92 ALA A N 1
ATOM 738 C CA . ALA A 1 92 ? 5.547 1.323 18.914 1.00 61.09 92 ALA A CA 1
ATOM 739 C C . ALA A 1 92 ? 5.454 -0.124 18.392 1.00 61.09 92 ALA A C 1
ATOM 741 O O . ALA A 1 92 ? 5.994 -1.025 19.017 1.00 61.09 92 ALA A O 1
ATOM 742 N N . ARG A 1 93 ? 4.759 -0.370 17.271 1.00 56.53 93 ARG A N 1
ATOM 743 C CA . ARG A 1 93 ? 4.709 -1.690 16.608 1.00 56.53 93 ARG A CA 1
ATOM 744 C C . ARG A 1 93 ? 5.822 -1.894 15.578 1.00 56.53 93 ARG A C 1
ATOM 746 O O . ARG A 1 93 ? 5.946 -2.998 15.049 1.00 56.53 93 ARG A O 1
ATOM 753 N N . VAL A 1 94 ? 6.530 -0.825 15.214 1.00 52.78 94 VAL A N 1
ATOM 754 C CA . VAL A 1 94 ? 7.527 -0.806 14.131 1.00 52.78 94 VAL A CA 1
ATOM 755 C C . VAL A 1 94 ? 8.961 -0.729 14.672 1.00 52.78 94 VAL A C 1
ATOM 757 O O . VAL A 1 94 ? 9.876 -1.118 13.949 1.00 52.78 94 VAL A O 1
ATOM 760 N N . GLY A 1 95 ? 9.151 -0.260 15.912 1.00 45.66 95 GLY A N 1
ATOM 761 C CA . GLY A 1 95 ? 10.399 -0.420 16.676 1.00 45.66 95 GLY A CA 1
ATOM 762 C C . GLY A 1 95 ? 10.503 -1.804 17.298 1.00 45.66 95 GLY A C 1
ATOM 763 O O . GLY A 1 95 ? 11.639 -2.316 17.353 1.00 45.66 95 GLY A O 1
#

Sequence (95 aa):
MKIDANEISAVGKAYGLMRRAFIAVDSSYCIVHINLYAKKIFGFKKSDIGQSLIQVWEEKGLPVLIDNAGKMHKKFRPQSSFRQRQWKKISARVG

pLDDT: mean 77.72, std 15.01, range [45.66, 94.31]

Secondary structure (DSSP, 8-state):
----HHHHHHHHHHHHHTT---EEE-TTSBEEEE-HHHHHHH---GGGTTSBHHHHHHHTT---SB-TTS-B-SS----SHHHHHHHHHHHTTT-